Protein AF-A0A7S2NND3-F1 (afdb_monomer_lite)

Structure (mmCIF, N/CA/C/O backbone):
data_AF-A0A7S2NND3-F1
#
_entry.id   AF-A0A7S2NND3-F1
#
loop_
_atom_site.group_PDB
_atom_site.id
_atom_site.type_symbol
_atom_site.label_atom_id
_atom_site.label_alt_id
_atom_site.label_comp_id
_atom_site.label_asym_id
_atom_site.label_entity_id
_atom_site.label_seq_id
_atom_site.pdbx_PDB_ins_code
_atom_site.Cartn_x
_atom_site.Cartn_y
_atom_site.Cartn_z
_atom_site.occupancy
_atom_site.B_iso_or_equiv
_atom_site.auth_seq_id
_atom_site.auth_comp_id
_atom_site.auth_asym_id
_atom_site.auth_atom_id
_atom_site.pdbx_PDB_model_num
ATOM 1 N N . LEU A 1 1 ? -12.989 1.144 -1.509 1.00 93.19 1 LEU A N 1
ATOM 2 C CA . LEU A 1 1 ? -13.800 1.059 -0.267 1.00 93.19 1 LEU A CA 1
ATOM 3 C C . LEU A 1 1 ? -14.928 2.084 -0.238 1.00 93.19 1 LEU A C 1
ATOM 5 O O . LEU A 1 1 ? -15.959 1.802 0.352 1.00 93.19 1 LEU A O 1
ATOM 9 N N . TYR A 1 2 ? -14.773 3.228 -0.905 1.00 95.19 2 TYR A N 1
ATOM 10 C CA . TYR A 1 2 ? -15.873 4.146 -1.204 1.00 95.19 2 TYR A CA 1
ATOM 11 C C . TYR A 1 2 ? -16.112 4.146 -2.714 1.00 95.19 2 TYR A C 1
ATOM 13 O O . TYR A 1 2 ? -15.143 4.121 -3.470 1.00 95.19 2 TYR A O 1
ATOM 21 N N . GLN A 1 3 ? -17.374 4.177 -3.151 1.00 92.62 3 GLN A N 1
ATOM 22 C CA . GLN A 1 3 ? -17.738 4.055 -4.571 1.00 92.62 3 GLN A CA 1
ATOM 23 C C . GLN A 1 3 ? -17.055 5.106 -5.462 1.00 92.62 3 GLN A C 1
ATOM 25 O O . GLN A 1 3 ? -16.634 4.789 -6.566 1.00 92.62 3 GLN A O 1
ATOM 30 N N . ASN A 1 4 ? -16.900 6.334 -4.960 1.00 92.31 4 ASN A N 1
ATOM 31 C CA . ASN A 1 4 ? -16.348 7.462 -5.717 1.00 92.31 4 ASN A CA 1
ATOM 32 C C . ASN A 1 4 ? -14.878 7.761 -5.379 1.00 92.31 4 ASN A C 1
ATOM 34 O O . ASN A 1 4 ? -14.393 8.858 -5.652 1.00 92.31 4 ASN A O 1
ATOM 38 N N . TYR A 1 5 ? -14.167 6.836 -4.731 1.00 96.31 5 TYR A N 1
ATOM 39 C CA . TYR A 1 5 ? -12.762 7.054 -4.404 1.00 96.31 5 TYR A CA 1
ATOM 40 C C . TYR A 1 5 ? -11.881 6.909 -5.649 1.00 96.31 5 TYR A C 1
ATOM 42 O O . TYR A 1 5 ? -11.798 5.830 -6.226 1.00 96.31 5 TYR A O 1
ATOM 50 N N . SER A 1 6 ? -11.179 7.979 -6.022 1.00 95.88 6 SER A N 1
ATOM 51 C CA . SER A 1 6 ? -10.234 8.004 -7.151 1.00 95.88 6 SER A CA 1
ATOM 52 C C . SER A 1 6 ? -8.796 8.338 -6.729 1.00 95.88 6 SER A C 1
ATOM 54 O O . SER A 1 6 ? -7.957 8.656 -7.572 1.00 95.88 6 SER A O 1
ATOM 56 N N . GLY A 1 7 ? -8.530 8.347 -5.420 1.00 97.88 7 GLY A N 1
ATOM 57 C CA . GLY A 1 7 ? -7.234 8.693 -4.844 1.00 97.88 7 GLY A CA 1
ATOM 58 C C . GLY A 1 7 ? -6.213 7.548 -4.890 1.00 97.88 7 GLY A C 1
ATOM 59 O O . GLY A 1 7 ? -6.477 6.484 -5.464 1.00 97.88 7 GLY A O 1
ATOM 60 N N . PRO A 1 8 ? -5.028 7.760 -4.295 1.00 98.44 8 PRO A N 1
ATOM 61 C CA . PRO A 1 8 ? -3.989 6.742 -4.213 1.00 98.44 8 PRO A CA 1
ATOM 62 C C . PRO A 1 8 ? -4.379 5.633 -3.228 1.00 98.44 8 PRO A C 1
ATOM 64 O O . PRO A 1 8 ? -4.892 5.901 -2.154 1.00 98.44 8 PRO A O 1
ATOM 67 N N . LEU A 1 9 ? -4.128 4.375 -3.580 1.00 98.56 9 LEU A N 1
ATOM 68 C CA . LEU A 1 9 ? -4.416 3.205 -2.742 1.00 98.56 9 LEU A CA 1
ATOM 69 C C . LEU A 1 9 ? -3.197 2.788 -1.921 1.00 98.56 9 LEU A C 1
ATOM 71 O O . LEU A 1 9 ? -3.302 2.509 -0.729 1.00 98.56 9 LEU A O 1
ATOM 75 N N . TYR A 1 10 ? -2.024 2.772 -2.551 1.00 98.81 10 TYR A N 1
ATOM 76 C CA . TYR A 1 10 ? -0.752 2.483 -1.897 1.00 98.81 10 TYR A CA 1
ATOM 77 C C . TYR A 1 10 ? 0.414 3.135 -2.645 1.00 98.81 10 TYR A C 1
ATOM 79 O O . TYR A 1 10 ? 0.292 3.479 -3.822 1.00 98.81 10 TYR A O 1
ATOM 87 N N . ARG A 1 11 ? 1.547 3.300 -1.957 1.00 98.81 11 ARG A N 1
ATOM 88 C CA . ARG A 1 11 ? 2.799 3.810 -2.528 1.00 98.81 11 ARG A CA 1
ATOM 89 C C . ARG A 1 11 ? 3.823 2.697 -2.654 1.00 98.81 11 ARG A C 1
ATOM 91 O O . ARG A 1 11 ? 4.156 2.050 -1.661 1.00 98.81 11 ARG A O 1
ATOM 98 N N . LEU A 1 12 ? 4.359 2.531 -3.852 1.00 98.81 12 LEU A N 1
ATOM 99 C CA . LEU A 1 12 ? 5.461 1.634 -4.162 1.00 98.81 12 LEU A CA 1
ATOM 100 C C . LEU A 1 12 ? 6.803 2.356 -4.057 1.00 98.81 12 LEU A C 1
ATOM 102 O O . LEU A 1 12 ? 6.906 3.543 -4.364 1.00 98.81 12 LEU A O 1
ATOM 106 N N . LEU A 1 13 ? 7.831 1.603 -3.679 1.00 98.75 13 LEU A N 1
ATOM 107 C CA . LEU A 1 13 ? 9.243 1.927 -3.828 1.00 98.75 13 LEU A CA 1
ATOM 108 C C . LEU A 1 13 ? 9.873 0.902 -4.758 1.00 98.75 13 LEU A C 1
ATOM 110 O O . LEU A 1 13 ? 9.830 -0.293 -4.469 1.00 98.75 13 LEU A O 1
ATOM 114 N N . ARG A 1 14 ? 10.486 1.372 -5.837 1.00 98.62 14 ARG A N 1
ATOM 115 C CA . ARG A 1 14 ? 11.223 0.529 -6.769 1.00 98.62 14 ARG A CA 1
ATOM 116 C C . ARG A 1 14 ? 12.648 0.308 -6.287 1.00 98.62 14 ARG A C 1
ATOM 118 O O . ARG A 1 14 ? 13.344 1.253 -5.933 1.00 98.62 14 ARG A O 1
ATOM 125 N N . ASP A 1 15 ? 13.098 -0.938 -6.267 1.00 98.38 15 ASP A N 1
ATOM 126 C CA . ASP A 1 15 ? 14.374 -1.282 -5.645 1.00 98.38 15 ASP A CA 1
ATOM 127 C C . ASP A 1 15 ? 15.588 -0.816 -6.460 1.00 98.38 15 ASP A C 1
ATOM 129 O O . ASP A 1 15 ? 16.581 -0.380 -5.875 1.00 98.38 15 ASP A O 1
ATOM 133 N N . SER A 1 16 ? 15.498 -0.854 -7.792 1.00 98.31 16 SER A N 1
ATOM 134 C CA . SER A 1 16 ? 16.608 -0.525 -8.695 1.00 98.31 16 SER A CA 1
ATOM 135 C C . SER A 1 16 ? 17.092 0.923 -8.593 1.00 98.31 16 SER A C 1
ATOM 137 O O . SER A 1 16 ? 18.290 1.169 -8.703 1.00 98.31 16 SER A O 1
ATOM 139 N N . ASP A 1 17 ? 16.183 1.875 -8.386 1.00 98.19 17 ASP A N 1
ATOM 140 C CA . ASP A 1 17 ? 16.479 3.312 -8.429 1.00 98.19 17 ASP A CA 1
ATOM 141 C C . ASP A 1 17 ? 15.869 4.111 -7.270 1.00 98.19 17 ASP A C 1
ATOM 143 O O . ASP A 1 17 ? 16.028 5.328 -7.202 1.00 98.19 17 ASP A O 1
ATOM 147 N N . LYS A 1 18 ? 15.183 3.433 -6.344 1.00 98.25 18 LYS A N 1
ATOM 148 C CA . LYS A 1 18 ? 14.493 4.030 -5.191 1.00 98.25 18 LYS A CA 1
ATOM 149 C C . LYS A 1 18 ? 13.418 5.048 -5.584 1.00 98.25 18 LYS A C 1
ATOM 151 O O . LYS A 1 18 ? 13.006 5.858 -4.751 1.00 98.25 18 LYS A O 1
ATOM 156 N N . ALA A 1 19 ? 12.924 4.994 -6.822 1.00 98.62 19 ALA A N 1
ATOM 157 C CA . ALA A 1 19 ? 11.798 5.809 -7.249 1.00 98.62 19 ALA A CA 1
ATOM 158 C C . ALA A 1 19 ? 10.521 5.401 -6.500 1.00 98.62 19 ALA A C 1
ATOM 160 O O . ALA A 1 19 ? 10.331 4.235 -6.142 1.00 98.62 19 ALA A O 1
ATOM 161 N N . GLY A 1 20 ? 9.629 6.370 -6.288 1.00 98.56 20 GLY A N 1
ATOM 162 C CA . GLY A 1 20 ? 8.319 6.145 -5.683 1.00 98.56 20 GLY A CA 1
ATOM 163 C C . GLY A 1 20 ? 7.186 6.332 -6.685 1.00 98.56 20 GLY A C 1
ATOM 164 O O . GLY A 1 20 ? 7.227 7.275 -7.474 1.00 98.56 20 GLY A O 1
ATOM 165 N N . LEU A 1 21 ? 6.161 5.484 -6.612 1.00 98.81 21 LEU A N 1
ATOM 166 C CA . LEU A 1 21 ? 4.935 5.624 -7.401 1.00 98.81 21 LEU A CA 1
ATOM 167 C C . LEU A 1 21 ? 3.711 5.350 -6.532 1.00 98.81 21 LEU A C 1
ATOM 169 O O . LEU A 1 21 ? 3.650 4.328 -5.853 1.00 98.81 21 LEU A O 1
ATOM 173 N N . ASP A 1 22 ? 2.724 6.238 -6.581 1.00 98.81 22 ASP A N 1
ATOM 174 C CA . ASP A 1 22 ? 1.416 5.973 -5.989 1.00 98.81 22 ASP A CA 1
ATOM 175 C C . ASP A 1 22 ? 0.538 5.230 -7.002 1.00 98.81 22 ASP A C 1
ATOM 177 O O . ASP A 1 22 ? 0.359 5.685 -8.133 1.00 98.81 22 ASP A O 1
ATOM 181 N N . ILE A 1 23 ? -0.032 4.097 -6.594 1.00 98.62 23 ILE A N 1
ATOM 182 C CA . ILE A 1 23 ? 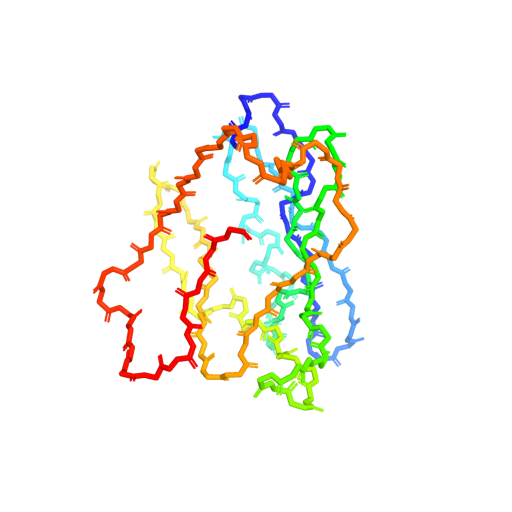-0.993 3.354 -7.407 1.00 98.62 23 ILE A CA 1
ATOM 183 C C . ILE A 1 23 ? -2.393 3.836 -7.069 1.00 98.62 23 ILE A C 1
ATOM 185 O O . ILE A 1 23 ? -2.861 3.693 -5.941 1.00 98.62 23 ILE A O 1
ATOM 189 N N . LEU A 1 24 ? -3.056 4.424 -8.057 1.00 98.31 24 LEU A N 1
ATOM 190 C CA . LEU A 1 24 ? -4.379 5.025 -7.919 1.00 98.31 24 LEU A CA 1
ATOM 191 C C . LEU A 1 24 ? -5.493 3.981 -8.035 1.00 98.31 24 LEU A C 1
ATOM 193 O O . LEU A 1 24 ? -5.318 2.916 -8.637 1.00 98.31 24 LEU A O 1
ATOM 197 N N . ALA A 1 25 ? -6.665 4.332 -7.512 1.00 97.12 25 ALA A N 1
ATOM 198 C CA . ALA A 1 25 ? -7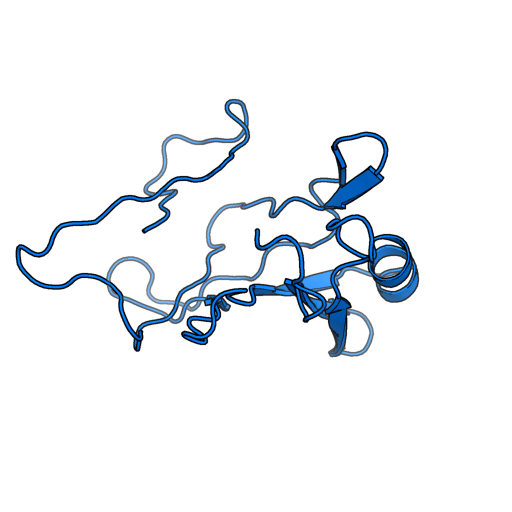.899 3.653 -7.869 1.00 97.12 25 ALA A CA 1
ATOM 199 C C . ALA A 1 25 ? -8.254 3.916 -9.345 1.00 97.12 25 ALA A C 1
ATOM 201 O O . ALA A 1 25 ? -8.064 5.007 -9.899 1.00 97.12 25 ALA A O 1
ATOM 202 N N . HIS A 1 26 ?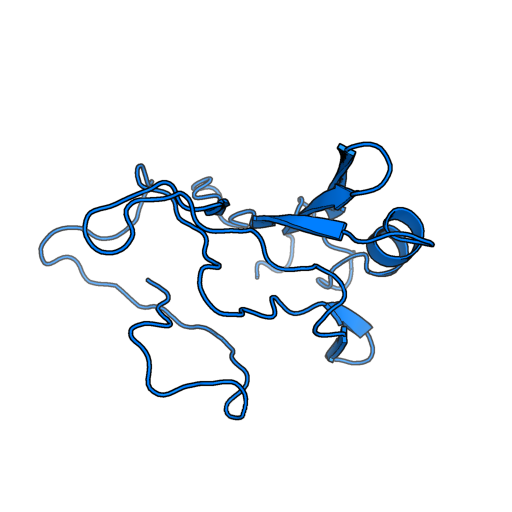 -8.748 2.879 -10.001 1.00 93.75 26 HIS A N 1
ATOM 203 C CA . HIS A 1 26 ? -9.317 2.920 -11.333 1.00 93.75 26 HIS A CA 1
ATOM 204 C C . HIS A 1 26 ? -10.830 3.181 -11.252 1.00 93.75 26 HIS A C 1
ATOM 206 O O . HIS A 1 26 ? -11.420 3.110 -10.173 1.00 93.75 26 HIS A O 1
ATOM 212 N N . TYR A 1 27 ? -11.472 3.525 -12.374 1.00 90.00 27 TYR A N 1
ATOM 213 C CA . TYR A 1 27 ? -12.898 3.895 -12.378 1.00 90.00 27 TYR A CA 1
ATOM 214 C C . TYR A 1 27 ? -13.824 2.737 -11.974 1.00 90.00 27 TYR A C 1
ATOM 216 O O . TYR A 1 27 ? -14.963 2.965 -11.580 1.00 90.00 27 TYR A O 1
ATOM 224 N N . ASP A 1 28 ? -13.340 1.500 -12.075 1.00 89.44 28 ASP A N 1
ATOM 225 C CA . ASP A 1 28 ? -14.024 0.278 -11.644 1.00 89.44 28 ASP A CA 1
ATOM 226 C C . ASP A 1 28 ? -13.808 -0.042 -10.150 1.00 89.44 28 ASP A C 1
ATOM 228 O O . ASP A 1 28 ? -14.307 -1.048 -9.651 1.00 89.44 28 ASP A O 1
ATOM 232 N N . GLY A 1 29 ? -13.077 0.812 -9.426 1.00 90.75 29 GLY A N 1
ATOM 233 C CA . GLY A 1 29 ? -12.783 0.672 -8.002 1.00 90.75 29 GLY A CA 1
ATOM 234 C C . GLY A 1 29 ? -11.570 -0.204 -7.673 1.00 90.75 29 GLY A C 1
ATOM 235 O O . GLY A 1 29 ? -11.186 -0.269 -6.501 1.00 90.75 29 GLY A O 1
ATOM 236 N N . PHE A 1 30 ? -10.943 -0.847 -8.662 1.00 95.56 30 PHE A N 1
ATOM 237 C CA . PHE A 1 30 ? -9.736 -1.652 -8.463 1.00 95.56 30 PHE A CA 1
ATOM 238 C C . PHE A 1 30 ? -8.463 -0.806 -8.541 1.00 95.56 30 PHE A C 1
ATOM 240 O O . PHE A 1 30 ? -8.470 0.347 -8.964 1.00 95.56 30 PHE A O 1
ATOM 247 N N . ALA A 1 31 ? -7.336 -1.370 -8.109 1.00 97.25 31 ALA A N 1
ATOM 248 C CA . ALA A 1 31 ? -6.041 -0.730 -8.302 1.00 97.25 31 ALA A CA 1
ATOM 249 C C . ALA A 1 31 ? -5.661 -0.708 -9.787 1.00 97.25 31 ALA A C 1
ATOM 251 O O . ALA A 1 31 ? -5.931 -1.663 -10.516 1.00 97.25 31 ALA A O 1
ATOM 252 N N . ARG A 1 32 ? -4.958 0.342 -10.225 1.00 97.25 32 ARG A N 1
ATOM 253 C CA . ARG A 1 32 ? -4.324 0.389 -11.553 1.00 97.25 32 ARG A CA 1
ATOM 254 C C . ARG A 1 32 ? -3.112 -0.546 -11.617 1.00 97.25 32 ARG A C 1
ATOM 256 O O . ARG A 1 32 ? -1.960 -0.123 -11.633 1.00 97.25 32 ARG A O 1
ATOM 263 N N . SER A 1 33 ? -3.371 -1.848 -11.645 1.00 97.06 33 SER A N 1
ATOM 264 C CA . SER A 1 33 ? -2.349 -2.901 -11.587 1.00 97.06 33 SER A CA 1
ATOM 265 C C . SER A 1 33 ? -1.418 -2.935 -12.803 1.00 97.06 33 SER A C 1
ATOM 267 O O . SER A 1 33 ? -0.302 -3.445 -12.702 1.00 97.06 33 SER A O 1
ATOM 269 N N . ALA A 1 34 ? -1.842 -2.369 -13.937 1.00 97.12 34 ALA A N 1
ATOM 270 C CA . ALA A 1 34 ? -0.976 -2.159 -15.094 1.00 97.12 34 ALA A CA 1
ATOM 271 C C . ALA A 1 34 ? 0.150 -1.157 -14.778 1.00 97.12 34 ALA A C 1
ATOM 273 O O . ALA A 1 34 ? 1.306 -1.438 -15.088 1.00 97.12 34 ALA A O 1
ATOM 274 N N . ASP A 1 35 ? -0.164 -0.057 -14.082 1.00 98.38 35 ASP A N 1
ATOM 275 C CA . ASP A 1 35 ? 0.822 0.945 -13.653 1.00 98.38 35 ASP A CA 1
ATOM 276 C C . ASP A 1 35 ? 1.813 0.332 -12.654 1.00 98.38 35 ASP A C 1
ATOM 278 O O . ASP A 1 35 ? 3.021 0.518 -12.787 1.00 98.38 35 ASP A O 1
ATOM 282 N N . HIS A 1 36 ? 1.317 -0.470 -11.701 1.00 98.44 36 HIS A N 1
ATOM 283 C CA . HIS A 1 36 ? 2.157 -1.244 -10.778 1.00 98.44 36 HIS A CA 1
ATOM 284 C C . HIS A 1 36 ? 3.120 -2.146 -11.556 1.00 98.44 36 HIS A C 1
ATOM 286 O O . HIS A 1 36 ? 4.336 -2.058 -11.387 1.00 98.44 36 HIS A O 1
ATOM 292 N N . SER A 1 37 ? 2.587 -2.998 -12.432 1.00 98.12 37 SER A N 1
ATOM 293 C CA . SER A 1 37 ? 3.379 -3.989 -13.166 1.00 98.12 37 SER A CA 1
ATOM 294 C C . SER A 1 37 ? 4.438 -3.332 -14.054 1.00 98.12 37 SER A C 1
ATOM 296 O O . SER A 1 37 ? 5.584 -3.775 -14.075 1.00 98.12 37 SER A O 1
ATOM 298 N N . ALA A 1 38 ? 4.077 -2.248 -14.748 1.00 98.50 38 ALA A N 1
ATOM 299 C CA . ALA A 1 38 ? 5.003 -1.477 -15.571 1.00 98.50 38 ALA A CA 1
ATOM 300 C C . ALA A 1 38 ? 6.097 -0.810 -14.728 1.00 98.50 38 ALA A C 1
ATOM 302 O O . ALA A 1 38 ? 7.270 -0.836 -15.098 1.00 98.50 38 ALA A O 1
ATOM 303 N N . PHE A 1 39 ? 5.731 -0.242 -13.576 1.00 98.62 39 PHE A N 1
ATOM 304 C CA . PHE A 1 39 ? 6.682 0.403 -12.681 1.00 98.62 39 PHE A CA 1
ATOM 305 C C . PHE A 1 39 ? 7.715 -0.583 -12.131 1.00 98.62 39 PHE A C 1
ATOM 307 O O . PHE A 1 39 ? 8.903 -0.267 -12.114 1.00 98.62 39 PHE A O 1
ATOM 314 N N . CYS A 1 40 ? 7.279 -1.782 -11.747 1.00 98.38 40 CYS A N 1
ATOM 315 C CA . CYS A 1 40 ? 8.113 -2.810 -11.122 1.00 98.38 40 CYS A CA 1
ATOM 316 C C . CYS A 1 40 ? 8.808 -3.748 -12.118 1.00 98.38 40 CYS A C 1
ATOM 318 O O . CYS A 1 40 ? 9.489 -4.687 -11.710 1.00 98.38 40 CYS A O 1
ATOM 320 N N . ALA A 1 41 ? 8.660 -3.516 -13.423 1.00 98.19 41 ALA A N 1
ATOM 321 C CA . ALA A 1 41 ? 9.255 -4.362 -14.446 1.00 98.19 41 ALA A CA 1
ATOM 322 C C . ALA A 1 41 ? 10.786 -4.457 -14.285 1.00 98.19 41 ALA A C 1
ATOM 324 O O . ALA A 1 41 ? 11.491 -3.451 -14.216 1.00 98.19 41 ALA A O 1
ATOM 325 N N . GLY A 1 42 ? 11.301 -5.689 -14.239 1.00 97.50 42 GLY A N 1
ATOM 326 C CA . GLY A 1 42 ? 12.739 -5.964 -14.171 1.00 97.50 42 GLY A CA 1
ATOM 327 C C . GLY A 1 42 ? 13.398 -5.709 -12.811 1.00 97.50 42 GLY A C 1
ATOM 328 O O . GLY A 1 42 ? 14.624 -5.736 -12.725 1.00 97.50 42 GLY A O 1
ATOM 329 N N . THR A 1 43 ? 12.633 -5.461 -11.746 1.00 98.38 43 THR A N 1
ATOM 330 C CA . THR A 1 43 ? 13.175 -5.251 -10.396 1.00 98.38 43 THR A CA 1
ATOM 331 C C . THR A 1 43 ? 12.147 -5.601 -9.316 1.00 98.38 43 THR A C 1
ATOM 333 O O . THR A 1 43 ? 11.020 -5.987 -9.613 1.00 98.38 43 THR A O 1
ATOM 336 N N . ASN A 1 44 ? 12.535 -5.500 -8.047 1.00 98.00 44 ASN A N 1
ATOM 337 C CA . ASN A 1 44 ? 11.601 -5.632 -6.936 1.00 98.00 44 ASN A CA 1
ATOM 338 C C . ASN A 1 44 ? 10.922 -4.293 -6.648 1.00 98.00 44 ASN A C 1
ATOM 340 O O . ASN A 1 44 ? 11.511 -3.223 -6.815 1.00 98.00 44 ASN A O 1
ATOM 344 N N . CYS A 1 45 ? 9.699 -4.369 -6.142 1.00 98.56 45 CYS A N 1
ATOM 345 C CA . CYS A 1 45 ? 9.006 -3.238 -5.552 1.00 98.56 45 CYS A CA 1
ATOM 346 C C . CYS A 1 45 ? 8.556 -3.572 -4.141 1.00 98.56 45 CYS A C 1
ATOM 348 O O . CYS A 1 45 ? 8.241 -4.721 -3.828 1.00 98.56 45 CYS A O 1
ATOM 350 N N . PHE A 1 46 ? 8.464 -2.542 -3.313 1.00 98.69 46 PHE A N 1
ATOM 351 C CA . PHE A 1 46 ? 8.015 -2.651 -1.937 1.00 98.69 46 PHE A CA 1
ATOM 352 C C . PHE A 1 46 ? 6.899 -1.653 -1.662 1.00 98.69 46 PHE A C 1
ATOM 354 O O . PHE A 1 46 ? 6.998 -0.490 -2.053 1.00 98.69 46 PHE A O 1
ATOM 361 N N . THR A 1 47 ? 5.847 -2.079 -0.972 1.00 98.75 47 THR A N 1
ATOM 362 C CA . THR A 1 47 ? 4.762 -1.175 -0.573 1.00 98.75 47 THR A CA 1
ATOM 363 C C . THR A 1 47 ? 5.197 -0.397 0.665 1.00 98.75 47 THR A C 1
ATOM 365 O O . THR A 1 47 ? 5.307 -0.981 1.736 1.00 98.75 47 THR A O 1
ATOM 368 N N . LEU A 1 48 ? 5.461 0.905 0.554 1.00 98.38 48 LEU A N 1
ATOM 369 C CA . LEU A 1 48 ? 5.895 1.731 1.693 1.00 98.38 48 LEU A CA 1
ATOM 370 C C . LEU A 1 48 ? 4.739 2.319 2.494 1.00 98.38 48 LEU A C 1
ATOM 372 O O . LEU A 1 48 ? 4.873 2.524 3.698 1.00 98.38 48 LEU A O 1
ATOM 376 N N . ARG A 1 49 ? 3.629 2.605 1.812 1.00 98.75 49 ARG A N 1
ATOM 377 C CA . ARG A 1 49 ? 2.452 3.229 2.408 1.00 98.75 49 ARG A CA 1
ATOM 378 C C . ARG A 1 49 ? 1.181 2.586 1.892 1.00 98.75 49 ARG A C 1
ATOM 380 O O . ARG A 1 49 ? 1.067 2.336 0.693 1.00 98.75 49 ARG A O 1
ATOM 387 N N . ILE A 1 50 ? 0.213 2.409 2.781 1.00 98.81 50 ILE A N 1
ATOM 388 C CA . ILE A 1 50 ? -1.174 2.075 2.455 1.00 98.81 50 ILE A CA 1
ATOM 389 C C . ILE A 1 50 ? -2.020 3.300 2.795 1.00 98.81 50 ILE A C 1
ATOM 391 O O . ILE A 1 50 ? -2.037 3.764 3.937 1.00 98.81 50 ILE A O 1
ATOM 395 N N . TYR A 1 51 ? -2.692 3.864 1.798 1.00 98.75 51 TYR A N 1
ATOM 396 C CA . TYR A 1 51 ? -3.467 5.081 1.985 1.00 98.75 51 TYR A CA 1
ATOM 397 C C . TYR A 1 51 ? -4.852 4.754 2.550 1.00 98.75 51 TYR A C 1
ATOM 399 O O . TYR A 1 51 ? -5.636 4.013 1.959 1.00 98.75 51 TYR A O 1
ATOM 407 N N . ASP A 1 52 ? -5.171 5.361 3.691 1.00 98.62 52 ASP A N 1
ATOM 408 C CA . ASP A 1 52 ? -6.550 5.508 4.155 1.00 98.62 52 ASP A CA 1
ATOM 409 C C . ASP A 1 52 ? -7.405 6.244 3.108 1.00 98.62 52 ASP A C 1
ATOM 411 O O . ASP A 1 52 ? -7.139 7.398 2.767 1.00 98.62 52 ASP A O 1
ATOM 415 N N . GLN A 1 53 ? -8.432 5.556 2.604 1.00 98.38 53 GLN A N 1
ATOM 416 C CA . GLN A 1 53 ? -9.381 6.099 1.628 1.00 98.38 53 GLN A CA 1
ATOM 417 C C . GLN A 1 53 ? -10.431 7.013 2.268 1.00 98.38 53 GLN A C 1
ATOM 419 O O . GLN A 1 53 ? -11.176 7.689 1.556 1.00 98.38 53 GLN A O 1
ATOM 424 N N . SER A 1 54 ? -10.538 7.004 3.597 1.00 97.88 54 SER A N 1
ATOM 425 C CA . SER A 1 54 ? -11.424 7.899 4.321 1.00 97.88 54 SER A CA 1
ATOM 426 C C . SER A 1 54 ? -10.853 9.324 4.362 1.00 97.88 54 SER A C 1
ATOM 428 O O . SER A 1 54 ? -9.642 9.526 4.239 1.00 97.88 54 SER A O 1
ATOM 430 N N . PRO A 1 55 ? -11.691 10.338 4.635 1.00 96.50 55 PRO A N 1
ATOM 431 C CA . PRO A 1 55 ? -11.217 11.704 4.852 1.00 96.50 55 PRO A CA 1
ATOM 432 C C . PRO A 1 55 ? -10.332 11.888 6.101 1.00 96.50 55 PRO A C 1
ATOM 434 O O . PRO A 1 55 ? -9.905 13.009 6.367 1.00 96.50 55 PRO A O 1
ATOM 437 N N . ARG A 1 56 ? -10.097 10.842 6.912 1.00 98.06 56 ARG A N 1
ATOM 438 C CA . ARG A 1 56 ? -9.334 10.938 8.168 1.00 98.06 56 ARG A CA 1
ATOM 439 C C . ARG A 1 56 ? -7.824 10.983 7.960 1.00 98.06 56 ARG A C 1
ATOM 441 O O . ARG A 1 56 ? -7.133 11.490 8.838 1.00 98.06 56 ARG A O 1
ATOM 448 N N . GLY A 1 57 ? -7.324 10.494 6.825 1.00 97.38 57 GLY A N 1
ATOM 449 C CA . GLY A 1 57 ? -5.898 10.538 6.502 1.00 97.38 57 GLY A CA 1
ATOM 450 C C . GLY A 1 57 ? -5.040 9.622 7.377 1.00 97.38 57 GLY A C 1
ATOM 451 O O . GLY A 1 57 ? -3.856 9.893 7.565 1.00 97.38 57 GLY A O 1
ATOM 452 N N . ASN A 1 58 ? -5.613 8.537 7.909 1.00 98.56 58 ASN A N 1
ATOM 453 C CA . ASN A 1 58 ? -4.912 7.575 8.762 1.00 98.56 58 ASN A CA 1
ATOM 454 C C . ASN A 1 58 ? -4.034 6.612 7.936 1.00 98.56 58 ASN A C 1
ATOM 456 O O . ASN A 1 58 ? -4.200 5.396 7.991 1.00 98.56 58 ASN A O 1
ATOM 460 N N . HIS A 1 59 ? -3.146 7.146 7.097 1.00 98.62 59 HIS A N 1
ATOM 461 C CA . HIS A 1 59 ? -2.303 6.342 6.213 1.00 98.62 59 HIS A CA 1
ATOM 462 C C . HIS A 1 59 ? -1.315 5.487 7.011 1.00 98.62 59 HIS A C 1
ATOM 464 O O . HIS A 1 59 ? -0.683 5.968 7.947 1.00 98.62 59 HIS A O 1
ATOM 470 N N . LEU A 1 60 ? -1.151 4.228 6.615 1.00 98.75 60 LEU A N 1
ATOM 471 C CA . LEU A 1 60 ? -0.234 3.305 7.269 1.00 98.75 60 LEU A CA 1
ATOM 472 C C . LEU A 1 60 ? 1.127 3.355 6.577 1.00 98.75 60 LEU A C 1
ATOM 474 O O . LEU A 1 60 ? 1.220 3.035 5.394 1.00 98.75 60 LEU A O 1
ATOM 478 N N . ASP A 1 61 ? 2.169 3.714 7.320 1.00 98.44 61 ASP A N 1
ATOM 479 C CA . ASP A 1 61 ? 3.567 3.639 6.885 1.00 98.44 61 ASP A CA 1
ATOM 480 C C . ASP A 1 61 ? 4.250 2.411 7.496 1.00 98.44 61 ASP A C 1
ATOM 482 O O . ASP A 1 61 ? 3.719 1.798 8.423 1.00 98.44 61 ASP A O 1
ATOM 486 N N . THR A 1 62 ? 5.425 2.027 6.992 1.00 97.38 62 THR A N 1
ATOM 487 C CA . THR A 1 62 ? 6.226 0.942 7.588 1.00 97.38 62 THR A CA 1
ATOM 488 C C . THR A 1 62 ? 6.433 1.181 9.082 1.00 97.38 62 THR A C 1
ATOM 490 O O . THR A 1 62 ? 6.877 2.261 9.483 1.00 97.38 62 THR A O 1
ATOM 493 N N . ALA A 1 63 ? 6.107 0.185 9.905 1.00 97.38 63 ALA A N 1
ATOM 494 C CA . ALA A 1 63 ? 6.028 0.386 11.345 1.00 97.38 63 ALA A CA 1
ATOM 495 C C . ALA A 1 63 ? 7.408 0.700 11.960 1.00 97.38 63 ALA A C 1
ATOM 497 O O . ALA A 1 63 ? 8.393 0.016 11.654 1.00 97.38 63 ALA A O 1
ATOM 498 N N . PRO A 1 64 ? 7.498 1.694 12.863 1.00 96.00 64 PRO A N 1
ATOM 499 C CA . PRO A 1 64 ? 8.727 1.963 13.595 1.00 96.00 64 PRO A CA 1
ATOM 500 C C . PRO A 1 64 ? 9.024 0.843 14.603 1.00 96.00 64 PRO A C 1
ATOM 502 O O . PRO A 1 64 ? 8.189 -0.019 14.885 1.00 96.00 64 PRO A O 1
ATOM 505 N N . ALA A 1 65 ? 10.223 0.887 15.186 1.00 95.19 65 ALA A N 1
ATOM 506 C CA . ALA A 1 65 ? 10.560 0.040 16.324 1.00 95.19 65 ALA A CA 1
ATOM 507 C C . ALA A 1 65 ? 9.600 0.283 17.506 1.00 95.19 65 ALA A C 1
ATOM 509 O O . ALA A 1 65 ? 9.110 1.392 17.721 1.00 95.19 65 ALA A O 1
ATOM 510 N N . GLY A 1 66 ? 9.375 -0.753 18.310 1.00 93.56 66 GLY A N 1
ATOM 511 C CA . GLY A 1 66 ? 8.537 -0.719 19.504 1.00 93.56 66 GLY A CA 1
ATOM 512 C C . GLY A 1 66 ? 9.010 -1.695 20.582 1.00 93.56 66 GLY A C 1
ATOM 513 O O . GLY A 1 66 ? 10.123 -2.217 20.539 1.00 93.56 66 GLY A O 1
ATOM 514 N N . GLY A 1 67 ? 8.153 -1.955 21.573 1.00 91.88 67 GLY A N 1
ATOM 515 C CA . GLY A 1 67 ? 8.502 -2.821 22.707 1.00 91.88 67 GLY A CA 1
ATOM 516 C C . GLY A 1 67 ? 8.727 -4.287 22.321 1.00 91.88 67 GLY A C 1
ATOM 517 O O . GLY A 1 67 ? 9.681 -4.905 22.788 1.00 91.88 67 GLY A O 1
ATOM 518 N N . ALA A 1 68 ? 7.875 -4.829 21.446 1.00 86.19 68 ALA A N 1
ATOM 519 C CA . ALA A 1 68 ? 7.955 -6.223 21.003 1.00 86.19 68 ALA A CA 1
ATOM 520 C C . ALA A 1 68 ? 9.031 -6.453 19.926 1.00 86.19 68 ALA A C 1
ATOM 522 O O . ALA A 1 68 ? 9.651 -7.511 19.890 1.00 86.19 68 ALA A O 1
ATOM 523 N N . CYS A 1 69 ? 9.278 -5.456 19.072 1.00 87.75 69 CYS A N 1
ATOM 524 C CA . CYS A 1 69 ? 10.263 -5.517 17.997 1.00 87.75 69 CYS A CA 1
ATOM 525 C C . CYS A 1 69 ? 11.157 -4.278 18.049 1.00 87.75 69 CYS A C 1
ATOM 527 O O . CYS A 1 69 ? 10.699 -3.166 17.799 1.00 87.75 69 CYS A O 1
ATOM 529 N N . ARG A 1 70 ? 12.439 -4.462 18.379 1.00 92.44 70 ARG A N 1
ATOM 530 C CA . ARG A 1 70 ? 13.379 -3.353 18.640 1.00 92.44 70 ARG A CA 1
ATOM 531 C C . ARG A 1 70 ? 13.976 -2.716 17.383 1.00 92.44 70 ARG A C 1
ATOM 533 O O . ARG A 1 70 ? 14.807 -1.821 17.494 1.00 92.44 70 ARG A O 1
ATOM 540 N N . HIS A 1 71 ? 13.561 -3.161 16.207 1.00 92.50 71 HIS A N 1
ATOM 541 C CA . HIS A 1 71 ? 13.924 -2.568 14.926 1.00 92.50 71 HIS A CA 1
ATOM 542 C C . HIS A 1 71 ? 12.658 -2.231 14.127 1.00 92.50 71 HIS A C 1
ATOM 544 O O . HIS A 1 71 ? 11.611 -2.839 14.377 1.00 92.50 71 HIS A O 1
ATOM 550 N N . PRO A 1 72 ? 12.734 -1.278 13.179 1.00 93.81 72 PRO A N 1
ATOM 551 C CA . PRO A 1 72 ? 11.645 -1.028 12.243 1.00 93.81 72 PRO A CA 1
ATOM 552 C C . PRO A 1 72 ? 11.234 -2.306 11.510 1.00 93.81 72 PRO A C 1
ATOM 554 O O . PRO A 1 72 ? 12.064 -3.190 11.259 1.00 93.81 72 PRO A O 1
ATOM 557 N N . LE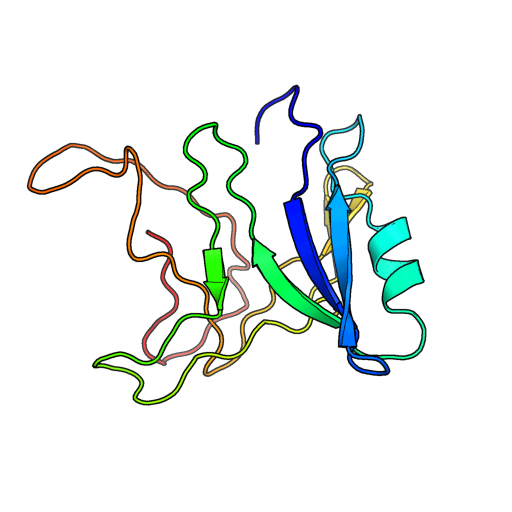U A 1 73 ? 9.949 -2.397 11.181 1.00 95.94 73 LEU A N 1
ATOM 558 C CA . LEU A 1 73 ? 9.436 -3.477 10.351 1.00 95.94 73 LEU A CA 1
ATOM 559 C C . LEU A 1 73 ? 9.661 -3.163 8.875 1.00 95.94 73 LEU A C 1
ATOM 561 O O . LEU A 1 73 ? 9.722 -2.006 8.457 1.00 95.94 73 LEU A O 1
ATOM 565 N N . SER A 1 74 ? 9.796 -4.221 8.087 1.00 97.19 74 SER A N 1
ATOM 566 C CA . SER A 1 74 ? 10.009 -4.114 6.648 1.00 97.19 74 SER A CA 1
ATOM 567 C C . SER A 1 74 ? 8.685 -3.920 5.900 1.00 97.19 74 SER A C 1
ATOM 569 O O . SER A 1 74 ? 7.645 -4.420 6.342 1.00 97.19 74 SER A O 1
ATOM 571 N N . PRO A 1 75 ? 8.696 -3.228 4.749 1.00 98.25 75 PRO A N 1
ATOM 572 C CA . PRO A 1 75 ? 7.569 -3.257 3.826 1.00 98.25 75 PRO A CA 1
ATOM 573 C C . PRO A 1 75 ? 7.414 -4.650 3.199 1.00 98.25 75 PRO A C 1
ATOM 575 O O . PRO A 1 75 ? 8.387 -5.397 3.071 1.00 98.25 75 PRO A O 1
ATOM 578 N N . VAL A 1 76 ? 6.207 -4.978 2.738 1.00 98.62 76 VAL A N 1
ATOM 579 C CA . VAL A 1 76 ? 5.976 -6.180 1.927 1.00 98.62 76 VAL A CA 1
ATOM 580 C C . VAL A 1 76 ? 6.535 -5.995 0.519 1.00 98.62 76 VAL A C 1
ATOM 582 O O . VAL A 1 76 ? 6.515 -4.887 -0.029 1.00 98.62 76 VAL A O 1
ATOM 585 N N . ASN A 1 77 ? 6.998 -7.085 -0.093 1.00 98.31 77 ASN A N 1
ATOM 586 C CA . ASN A 1 77 ? 7.298 -7.095 -1.522 1.00 98.31 77 ASN A CA 1
ATOM 587 C C . ASN A 1 77 ? 5.977 -7.094 -2.310 1.00 98.31 77 ASN A C 1
ATOM 589 O O . ASN A 1 77 ? 5.119 -7.958 -2.121 1.00 98.31 77 ASN A O 1
ATOM 593 N N . ALA A 1 78 ? 5.824 -6.105 -3.186 1.00 98.12 78 ALA A N 1
ATOM 594 C CA . ALA A 1 78 ? 4.564 -5.768 -3.838 1.00 98.12 78 ALA A CA 1
ATOM 595 C C . ALA A 1 78 ? 4.128 -6.773 -4.924 1.00 98.12 78 ALA A C 1
ATOM 597 O O . ALA A 1 78 ? 2.978 -6.745 -5.352 1.00 98.12 78 ALA A O 1
ATOM 598 N N . SER A 1 79 ? 5.008 -7.696 -5.321 1.00 95.88 79 SER A N 1
ATOM 599 C CA . SER A 1 79 ? 4.748 -8.685 -6.377 1.00 95.88 79 SER A CA 1
ATOM 600 C C . SER A 1 79 ? 4.430 -10.088 -5.845 1.00 95.88 79 SER A C 1
ATOM 602 O O . SER A 1 79 ? 4.305 -11.025 -6.632 1.00 95.88 79 SER A O 1
ATOM 604 N N . ARG A 1 80 ? 4.361 -10.277 -4.520 1.00 97.06 80 ARG A N 1
ATOM 605 C CA . ARG A 1 80 ? 4.316 -11.616 -3.900 1.00 97.06 80 ARG A CA 1
ATOM 606 C C . ARG A 1 80 ? 2.944 -12.283 -3.890 1.00 97.06 80 ARG A C 1
ATOM 608 O O . ARG A 1 80 ? 2.899 -13.505 -3.825 1.00 97.06 80 ARG A O 1
ATOM 615 N N . ASP A 1 81 ? 1.860 -11.520 -3.982 1.00 96.62 81 ASP A N 1
ATOM 616 C CA . ASP A 1 81 ? 0.495 -12.065 -3.968 1.00 96.62 81 ASP A CA 1
ATOM 617 C C . ASP A 1 81 ? -0.348 -11.480 -5.108 1.00 96.62 81 ASP A C 1
ATOM 619 O O . ASP A 1 81 ? -1.242 -10.668 -4.872 1.00 96.62 81 ASP A O 1
ATOM 623 N N . PRO A 1 82 ? -0.047 -11.827 -6.373 1.00 96.62 82 PRO A N 1
ATOM 624 C CA . PRO A 1 82 ? -0.925 -11.505 -7.487 1.00 96.62 82 PRO A CA 1
ATOM 625 C C . PRO A 1 82 ? -2.197 -12.359 -7.409 1.00 96.62 82 PRO A C 1
ATOM 627 O O . PRO A 1 82 ? -2.135 -13.582 -7.281 1.00 96.62 82 PRO A O 1
ATOM 630 N N . LEU A 1 83 ? -3.361 -11.727 -7.541 1.00 95.88 83 LEU A N 1
ATOM 631 C CA . LEU A 1 83 ? -4.655 -12.405 -7.552 1.00 95.88 83 LEU A CA 1
ATOM 632 C C . LEU A 1 83 ? -5.645 -11.710 -8.492 1.00 95.88 83 LEU A C 1
ATOM 634 O O . LEU A 1 83 ? -5.406 -10.607 -8.978 1.00 95.88 83 LEU A O 1
ATOM 638 N N . THR A 1 84 ? -6.768 -12.373 -8.763 1.00 95.88 84 THR A N 1
ATOM 639 C CA . THR A 1 84 ? -7.860 -11.815 -9.570 1.00 95.88 84 THR A CA 1
ATOM 640 C C . THR A 1 84 ? -9.098 -11.637 -8.706 1.00 95.88 84 THR A C 1
ATOM 642 O O . THR A 1 84 ? -9.552 -12.585 -8.069 1.00 95.88 84 THR A O 1
ATOM 645 N N . VAL A 1 85 ? -9.669 -10.434 -8.713 1.00 92.81 85 VAL A N 1
ATOM 646 C CA . VAL A 1 85 ? -10.915 -10.108 -8.012 1.00 92.81 85 VAL A CA 1
ATOM 647 C C . VAL A 1 85 ? -11.870 -9.488 -9.021 1.00 92.81 85 VAL A C 1
ATOM 649 O O . VAL A 1 85 ? -11.527 -8.512 -9.677 1.00 92.81 85 VAL A O 1
ATOM 652 N N . GLY A 1 86 ? -13.056 -10.078 -9.198 1.00 89.94 86 GLY A N 1
ATOM 653 C CA . GLY A 1 86 ? -14.055 -9.564 -10.146 1.00 89.94 86 GLY A CA 1
ATOM 654 C C . GLY A 1 86 ? -13.579 -9.491 -11.607 1.00 89.94 86 GLY A C 1
ATOM 655 O O . GLY A 1 86 ? -14.083 -8.670 -12.361 1.00 89.94 86 GLY A O 1
ATOM 656 N N . GLY A 1 87 ? -12.600 -10.316 -11.999 1.00 92.31 87 GLY A N 1
ATOM 657 C CA . GLY A 1 87 ? -11.976 -10.283 -13.330 1.00 92.31 87 GLY A CA 1
ATOM 658 C C . GLY A 1 87 ? -10.796 -9.311 -13.468 1.00 92.31 87 GLY A C 1
ATOM 659 O O . GLY A 1 87 ? -10.101 -9.356 -14.479 1.00 92.31 87 GLY A O 1
ATOM 660 N N . SER A 1 88 ? -10.519 -8.495 -12.449 1.00 93.69 88 SER A N 1
ATOM 661 C CA . SER A 1 88 ? -9.399 -7.550 -12.427 1.00 93.69 88 SER A CA 1
ATOM 662 C C . SER A 1 88 ? -8.199 -8.125 -11.681 1.00 93.69 88 SER A C 1
ATOM 664 O O . SER A 1 88 ? -8.327 -8.622 -10.559 1.00 93.69 88 SER A O 1
ATOM 666 N N . MET A 1 89 ? -7.012 -8.032 -12.285 1.00 95.44 89 MET A N 1
ATOM 667 C CA . MET A 1 89 ? -5.758 -8.375 -11.614 1.00 95.44 89 MET A CA 1
ATOM 668 C C . MET A 1 89 ? -5.447 -7.336 -10.537 1.00 95.44 89 MET A C 1
ATOM 670 O O . MET A 1 89 ? 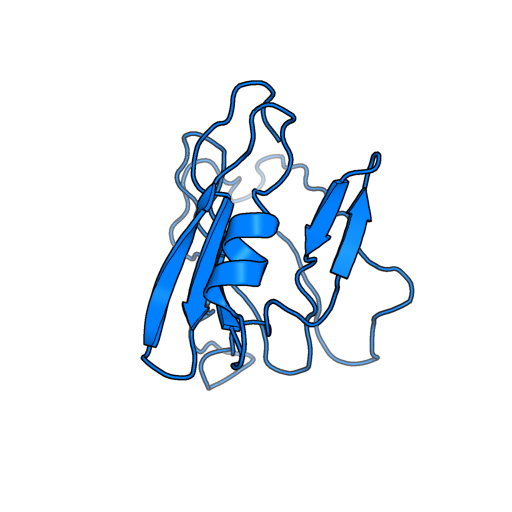-5.496 -6.134 -10.798 1.00 95.44 89 MET A O 1
ATOM 674 N N . VAL A 1 90 ? -5.096 -7.790 -9.340 1.00 96.56 90 VAL A N 1
ATOM 675 C CA . VAL A 1 90 ? -4.677 -6.965 -8.202 1.00 96.56 90 VAL A CA 1
ATOM 676 C C . VAL A 1 90 ? -3.538 -7.649 -7.447 1.00 96.56 90 VAL A C 1
ATOM 678 O O . VAL A 1 90 ? -3.226 -8.813 -7.693 1.00 96.56 90 VAL A O 1
ATOM 681 N N . PHE A 1 91 ? -2.916 -6.913 -6.529 1.00 97.88 91 PHE A N 1
ATOM 682 C CA . PHE A 1 91 ? -1.819 -7.394 -5.694 1.00 97.88 91 PHE A CA 1
ATOM 683 C C . PHE A 1 91 ? -2.207 -7.263 -4.222 1.00 97.88 91 PHE A C 1
ATOM 685 O O . PHE A 1 91 ? -2.525 -6.165 -3.759 1.00 97.88 91 PHE A O 1
ATOM 692 N N . GLY A 1 92 ? -2.211 -8.383 -3.505 1.00 97.00 92 GLY A N 1
ATOM 693 C CA . GLY A 1 92 ? -2.380 -8.433 -2.060 1.00 97.00 92 GLY A CA 1
ATOM 694 C C . GLY A 1 92 ? -1.098 -8.045 -1.325 1.00 97.00 92 GLY A C 1
ATOM 695 O O . GLY A 1 92 ? 0.008 -8.100 -1.868 1.00 97.00 92 GLY A O 1
ATOM 696 N N . ALA A 1 93 ? -1.237 -7.650 -0.061 1.00 97.75 93 ALA A N 1
ATOM 697 C CA . ALA A 1 93 ? -0.093 -7.442 0.817 1.00 97.75 93 ALA A CA 1
ATOM 698 C C . ALA A 1 93 ? 0.326 -8.788 1.429 1.00 97.75 93 ALA A C 1
ATOM 700 O O . ALA A 1 93 ? -0.299 -9.272 2.372 1.00 97.75 93 ALA A O 1
ATOM 701 N N . TYR A 1 94 ? 1.375 -9.399 0.879 1.00 97.50 94 TYR A N 1
ATOM 702 C CA . TYR A 1 94 ? 1.898 -10.675 1.366 1.00 97.50 94 TYR A CA 1
ATOM 703 C C . TYR A 1 94 ? 2.897 -10.454 2.502 1.00 97.50 94 TYR A C 1
ATOM 705 O O . TYR A 1 94 ? 4.048 -10.080 2.270 1.00 97.50 94 TYR A O 1
ATOM 713 N N . PHE A 1 95 ? 2.455 -10.667 3.737 1.00 97.38 95 PHE A N 1
ATOM 714 C CA . PHE A 1 95 ? 3.294 -10.463 4.913 1.00 97.38 95 PHE A CA 1
ATOM 715 C C . PHE A 1 95 ? 4.162 -11.682 5.201 1.00 97.38 95 PHE A C 1
ATOM 717 O O . PHE A 1 95 ? 3.668 -12.796 5.347 1.00 97.38 95 PHE A O 1
ATOM 724 N N . GLU A 1 96 ? 5.458 -11.457 5.354 1.00 94.06 96 GLU A N 1
ATOM 725 C CA . GLU A 1 96 ? 6.407 -12.424 5.897 1.00 94.06 96 GLU A CA 1
ATOM 726 C C . GLU A 1 96 ? 6.907 -11.920 7.265 1.00 94.06 96 GLU A C 1
ATOM 728 O O . GLU A 1 96 ? 6.537 -10.834 7.726 1.00 94.06 96 GLU A O 1
ATOM 733 N N . GLY A 1 97 ? 7.706 -12.728 7.967 1.00 91.00 97 GLY A N 1
ATOM 734 C CA . GLY A 1 97 ? 8.212 -12.362 9.292 1.00 91.00 97 GLY A CA 1
ATOM 735 C C . GLY A 1 97 ? 8.892 -10.986 9.294 1.00 91.00 97 GLY A C 1
ATOM 736 O O . GLY A 1 97 ? 9.638 -10.655 8.376 1.00 91.00 97 GLY A O 1
ATOM 737 N N . ASN A 1 98 ? 8.653 -10.201 10.349 1.00 92.25 98 ASN A N 1
ATOM 738 C CA . ASN A 1 98 ? 9.184 -8.842 10.530 1.00 92.25 98 ASN A CA 1
ATOM 739 C C . ASN A 1 98 ? 8.692 -7.792 9.512 1.00 92.25 98 ASN A C 1
ATOM 741 O O . ASN A 1 98 ? 9.367 -6.781 9.305 1.00 92.25 98 ASN A O 1
ATOM 745 N N . MET A 1 99 ? 7.519 -7.991 8.906 1.00 97.38 99 MET A N 1
ATOM 746 C CA . MET A 1 99 ? 6.841 -6.981 8.088 1.00 97.38 99 MET A CA 1
ATOM 747 C C . MET A 1 99 ? 5.646 -6.376 8.821 1.00 97.38 99 MET A C 1
ATOM 749 O O . MET A 1 99 ? 4.986 -7.053 9.607 1.00 97.38 99 MET A O 1
ATOM 753 N N . GLY A 1 100 ? 5.342 -5.107 8.559 1.00 97.81 100 GLY A N 1
ATOM 754 C CA . GLY A 1 100 ? 4.185 -4.470 9.178 1.00 97.81 100 GLY A CA 1
ATOM 755 C C . GLY A 1 100 ? 4.092 -2.974 8.938 1.00 97.81 100 GLY A C 1
ATOM 756 O O . GLY A 1 100 ? 5.082 -2.302 8.641 1.00 97.81 100 GLY A O 1
ATOM 757 N N . TYR A 1 101 ? 2.879 -2.463 9.114 1.00 98.50 101 TYR A N 1
ATOM 758 C CA . TYR A 1 101 ? 2.552 -1.057 8.935 1.00 98.50 101 TYR A CA 1
ATOM 759 C C . TYR A 1 101 ? 1.845 -0.515 10.164 1.00 98.50 101 TYR A C 1
ATOM 761 O O . TYR A 1 101 ? 1.167 -1.258 10.875 1.00 98.50 101 TYR A O 1
ATOM 769 N N . ARG A 1 102 ? 2.022 0.775 10.430 1.00 98.12 102 ARG A N 1
ATOM 770 C CA . ARG A 1 102 ? 1.464 1.420 11.611 1.00 98.12 102 ARG A CA 1
ATOM 771 C C . ARG A 1 102 ? 1.284 2.914 11.392 1.00 98.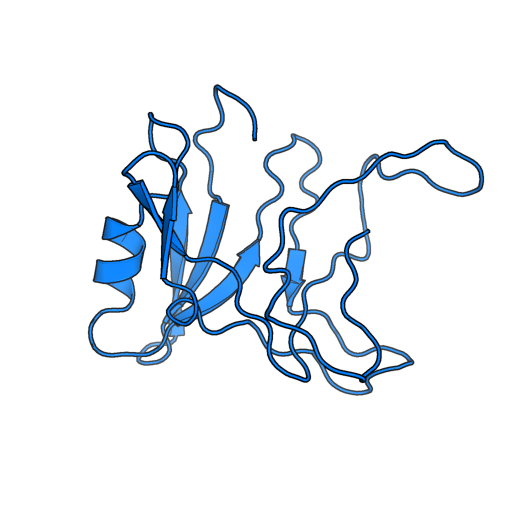12 102 ARG A C 1
ATOM 773 O O . ARG A 1 102 ? 2.070 3.555 10.699 1.00 98.12 102 ARG A O 1
ATOM 780 N N . ILE A 1 103 ? 0.279 3.461 12.062 1.00 98.06 103 ILE A N 1
ATOM 781 C CA . ILE A 1 103 ? 0.133 4.889 12.317 1.00 98.06 103 ILE A CA 1
ATOM 782 C C . ILE A 1 103 ? -0.194 5.080 13.799 1.00 98.06 103 ILE A C 1
ATOM 784 O O . ILE A 1 103 ? -1.120 4.471 14.321 1.00 98.06 103 ILE A O 1
ATOM 788 N N . ASP A 1 104 ? 0.587 5.908 14.490 1.00 96.50 104 ASP A N 1
ATOM 789 C CA . ASP A 1 104 ? 0.415 6.139 15.933 1.00 96.50 104 ASP A CA 1
ATOM 790 C C . ASP A 1 104 ? -0.482 7.329 16.264 1.00 96.50 104 ASP A C 1
ATOM 792 O O . ASP A 1 104 ? -1.065 7.402 17.342 1.00 96.50 104 ASP A O 1
ATOM 796 N N . ARG A 1 105 ? -0.566 8.295 15.348 1.00 97.12 105 ARG A N 1
ATOM 797 C CA . ARG A 1 105 ? -1.366 9.509 15.516 1.00 97.12 105 ARG A CA 1
ATOM 798 C C . ARG A 1 105 ? -2.530 9.455 14.547 1.00 97.12 105 ARG A C 1
ATOM 800 O O . ARG A 1 105 ? -2.366 9.772 13.374 1.00 97.12 105 ARG A O 1
ATOM 807 N N . THR A 1 106 ? -3.679 9.033 15.052 1.00 97.94 106 THR A N 1
ATOM 808 C CA . THR A 1 106 ? -4.888 8.819 14.259 1.00 97.94 106 THR A CA 1
ATOM 809 C C . THR A 1 106 ? -5.928 9.911 14.483 1.00 97.94 106 THR A C 1
ATOM 811 O O . THR A 1 106 ? -5.911 10.646 15.471 1.00 97.94 106 THR A O 1
ATOM 814 N N . SER A 1 107 ? -6.865 10.004 13.544 1.00 98.31 107 SER A N 1
ATOM 815 C CA . SER A 1 107 ? -8.057 10.842 13.608 1.00 98.31 107 SER A CA 1
ATOM 816 C C . SER A 1 107 ? -9.307 9.970 13.520 1.00 98.31 107 SER A C 1
ATOM 818 O O . SER A 1 107 ? -9.464 9.186 12.584 1.00 98.31 107 SER A O 1
ATOM 820 N N . GLY A 1 108 ? -10.217 10.119 14.486 1.00 97.44 108 GLY A N 1
ATOM 821 C CA . GLY A 1 108 ? -11.520 9.444 14.488 1.00 97.44 108 GLY A CA 1
ATOM 822 C C . GLY A 1 108 ? -11.504 7.951 14.832 1.00 97.44 108 GLY A C 1
ATOM 823 O O . GLY A 1 108 ? -12.546 7.317 14.707 1.00 97.44 108 GLY A O 1
ATOM 824 N N . VAL A 1 109 ? -10.364 7.397 15.255 1.00 98.00 109 VAL A N 1
ATOM 825 C CA . VAL A 1 109 ? -10.290 6.042 15.826 1.00 98.00 109 VAL A CA 1
ATOM 826 C C . VAL A 1 109 ? -10.818 6.081 17.262 1.00 98.00 109 VAL A C 1
ATOM 828 O O . VAL A 1 109 ? -10.544 7.032 17.997 1.00 98.00 109 VAL A O 1
ATOM 831 N N . ALA A 1 110 ? -11.604 5.072 17.642 1.00 97.88 110 ALA A N 1
ATOM 832 C CA . ALA A 1 110 ? -12.185 4.948 18.974 1.00 97.88 110 ALA A CA 1
ATOM 833 C C . ALA A 1 110 ? -11.095 4.890 20.059 1.00 97.88 110 ALA A C 1
ATOM 835 O O . ALA A 1 110 ? -10.022 4.323 19.857 1.00 97.88 110 ALA A O 1
ATOM 836 N N . THR A 1 111 ? -11.370 5.479 21.224 1.00 97.69 111 THR A N 1
ATOM 837 C CA . THR A 1 111 ? -10.450 5.474 22.374 1.00 97.69 111 THR A CA 1
ATOM 838 C C . THR A 1 111 ? -11.201 5.169 23.666 1.00 97.69 111 THR A C 1
ATOM 840 O O . THR A 1 111 ? -12.407 5.397 23.757 1.00 97.69 111 THR A O 1
ATOM 843 N N . GLY A 1 112 ? -10.494 4.659 24.679 1.00 97.25 112 GLY A N 1
ATOM 844 C CA . GLY A 1 112 ? -11.113 4.264 25.945 1.00 97.25 112 GLY A CA 1
ATOM 845 C C . GLY A 1 112 ? -12.150 3.158 25.738 1.00 97.25 112 GLY A C 1
ATOM 846 O O . GLY A 1 112 ? -11.826 2.112 25.185 1.00 97.25 112 GLY A O 1
ATOM 847 N N . GLU A 1 113 ? -13.385 3.411 26.167 1.00 97.75 113 GLU A N 1
ATOM 848 C CA . GLU A 1 113 ? -14.518 2.475 26.072 1.00 97.75 113 GLU A CA 1
ATOM 849 C C . GLU A 1 113 ? -15.439 2.759 24.872 1.00 97.75 113 GLU A C 1
ATOM 851 O O . GLU A 1 113 ? -16.553 2.246 24.804 1.00 97.75 113 GLU A O 1
ATOM 856 N N . MET A 1 114 ? -15.009 3.606 23.930 1.00 98.44 114 MET A N 1
ATOM 857 C CA . MET A 1 114 ? -15.798 3.892 22.731 1.00 98.44 114 MET A CA 1
ATOM 858 C C . MET A 1 114 ? -15.959 2.647 21.853 1.00 98.44 114 MET A C 1
ATOM 860 O O . MET A 1 114 ? -15.041 1.844 21.683 1.00 98.44 114 MET A O 1
ATOM 864 N N . GLU A 1 115 ? -17.130 2.533 21.242 1.00 97.94 115 GLU A N 1
ATOM 865 C CA . GLU A 1 115 ? -17.483 1.436 20.350 1.00 97.94 115 GLU A CA 1
ATOM 866 C C . GLU A 1 115 ? -16.674 1.495 19.044 1.00 97.94 115 GLU A C 1
ATOM 868 O O . GLU A 1 115 ? -16.452 2.565 18.471 1.00 97.94 115 GLU A O 1
ATOM 873 N N . GLN A 1 116 ? -16.264 0.329 18.538 1.00 97.69 116 GLN A N 1
ATOM 874 C CA . GLN A 1 116 ? -15.606 0.201 17.239 1.00 97.69 116 GLN A CA 1
ATOM 875 C C . GLN A 1 116 ? -15.983 -1.098 16.533 1.00 97.69 116 GLN A C 1
ATOM 877 O O . GLN A 1 116 ? -16.316 -2.106 17.155 1.00 97.69 116 GLN A O 1
ATOM 882 N N . THR A 1 117 ? -15.895 -1.090 15.208 1.00 97.31 117 THR A N 1
ATOM 883 C CA . THR A 1 117 ? -16.006 -2.289 14.376 1.00 97.31 117 THR A CA 1
ATOM 884 C C . THR A 1 117 ? -14.932 -2.236 13.306 1.00 97.31 117 THR A C 1
ATOM 886 O O . THR A 1 117 ? -14.670 -1.187 12.721 1.00 97.31 117 THR A O 1
ATOM 889 N N . MET A 1 118 ? -14.315 -3.381 13.051 1.00 98.12 118 MET A N 1
ATOM 890 C CA . MET A 1 118 ? -13.263 -3.540 12.060 1.00 98.12 118 MET A CA 1
ATOM 891 C C . MET A 1 118 ? -13.487 -4.828 11.280 1.00 98.12 118 MET A C 1
ATOM 893 O O . MET A 1 118 ? -14.062 -5.787 11.792 1.00 98.12 118 MET A O 1
ATOM 897 N N . TYR A 1 119 ? -13.016 -4.846 10.041 1.00 98.19 119 TYR A N 1
ATOM 898 C CA . TYR A 1 119 ? -12.949 -6.053 9.235 1.00 98.19 119 TYR A CA 1
ATOM 899 C C . TYR A 1 119 ? -11.684 -6.014 8.382 1.00 98.19 119 TYR A C 1
ATOM 901 O O . TYR A 1 119 ? -11.175 -4.944 8.049 1.00 98.19 119 TYR A O 1
ATOM 909 N N . MET A 1 120 ? -11.195 -7.193 8.024 1.00 97.81 120 MET A N 1
ATOM 910 C CA . MET A 1 120 ? -10.096 -7.385 7.091 1.00 97.81 120 MET A CA 1
ATOM 911 C C . MET A 1 120 ? -10.396 -8.646 6.282 1.00 97.81 120 MET A C 1
ATOM 913 O O . MET A 1 120 ? -10.926 -9.617 6.822 1.00 97.81 120 MET A O 1
ATOM 917 N N . VAL A 1 121 ? -10.066 -8.633 4.992 1.00 96.75 121 VAL A N 1
ATOM 918 C CA . VAL A 1 121 ? -10.101 -9.832 4.148 1.00 96.75 121 VAL A CA 1
ATOM 919 C C . VAL A 1 121 ? -8.689 -10.394 4.080 1.00 96.75 121 VAL A C 1
ATOM 921 O O . VAL A 1 121 ? -7.767 -9.685 3.682 1.00 96.75 121 VAL A O 1
ATOM 924 N N . THR A 1 122 ? -8.518 -11.653 4.477 1.00 96.06 122 THR A N 1
ATOM 925 C CA . THR A 1 122 ? -7.214 -12.321 4.520 1.00 96.06 122 THR A CA 1
ATOM 926 C C . THR A 1 122 ? -7.242 -13.674 3.840 1.00 96.06 122 THR A C 1
ATOM 928 O O . THR A 1 122 ? -8.287 -14.296 3.644 1.00 96.06 122 THR A O 1
ATOM 931 N N . ARG A 1 123 ? -6.042 -14.145 3.512 1.00 93.38 123 ARG A N 1
ATOM 932 C CA . ARG A 1 123 ? -5.790 -15.522 3.118 1.00 93.38 123 ARG A CA 1
ATOM 933 C C . ARG A 1 123 ? -5.820 -16.424 4.350 1.00 93.38 123 ARG A C 1
ATOM 935 O O . ARG A 1 123 ? -4.984 -16.285 5.236 1.00 93.38 123 ARG A O 1
ATOM 942 N N . GLY A 1 124 ? -6.776 -17.349 4.400 1.00 95.12 124 GLY A N 1
ATOM 943 C CA . GLY A 1 124 ? -6.890 -18.317 5.499 1.00 95.12 124 GLY A CA 1
ATOM 944 C C . GLY A 1 124 ? -5.793 -19.389 5.508 1.00 95.12 124 GLY A C 1
ATOM 945 O O . GLY A 1 124 ? -5.652 -20.103 6.494 1.00 95.12 124 GLY A O 1
ATOM 946 N N . ASP A 1 125 ? -5.022 -19.503 4.425 1.00 95.75 125 ASP A N 1
ATOM 947 C CA . ASP A 1 125 ? -3.933 -20.466 4.235 1.00 95.75 125 ASP A CA 1
ATOM 948 C C . ASP A 1 125 ? -2.532 -19.875 4.481 1.00 95.75 125 ASP A C 1
ATOM 950 O O . ASP A 1 125 ? -1.552 -20.616 4.479 1.00 95.75 125 ASP A O 1
ATOM 954 N N . HIS A 1 126 ? -2.422 -18.562 4.719 1.00 96.38 126 HIS A N 1
ATOM 955 C CA . HIS A 1 126 ? -1.145 -17.876 4.935 1.00 96.38 126 HIS A CA 1
ATOM 956 C C . HIS A 1 126 ? -1.023 -17.359 6.369 1.00 96.38 126 HIS A C 1
ATOM 958 O O . HIS A 1 126 ? -1.400 -16.231 6.687 1.00 96.38 126 HIS A O 1
ATOM 964 N N . TYR A 1 127 ? -0.512 -18.216 7.251 1.00 95.62 127 TYR A N 1
ATOM 965 C CA . TYR A 1 127 ? -0.323 -17.928 8.671 1.00 95.62 127 TYR A CA 1
ATOM 966 C C . TYR A 1 127 ? 0.856 -18.728 9.243 1.00 95.62 127 TYR A C 1
ATOM 968 O O . TYR A 1 127 ? 1.398 -19.630 8.605 1.00 95.62 127 TYR A O 1
ATOM 976 N N . ASN A 1 128 ? 1.265 -18.403 10.468 1.00 94.81 128 ASN A N 1
ATOM 977 C CA . ASN A 1 128 ? 2.261 -19.170 11.214 1.00 94.81 128 ASN A CA 1
ATOM 978 C C . ASN A 1 128 ? 1.906 -19.206 12.713 1.00 94.81 128 ASN A C 1
ATOM 980 O O . ASN A 1 128 ? 0.906 -18.630 13.133 1.00 94.81 128 ASN A O 1
ATOM 984 N N . GLY A 1 129 ? 2.706 -19.912 13.517 1.00 95.31 129 GLY A N 1
ATOM 985 C CA . GLY A 1 129 ? 2.516 -20.006 14.973 1.00 95.31 129 GLY A CA 1
ATOM 986 C C . GLY A 1 129 ? 3.140 -18.861 15.784 1.00 95.31 129 GLY A C 1
ATOM 987 O O . GLY A 1 129 ? 3.214 -18.957 17.006 1.00 95.31 129 GLY A O 1
ATOM 988 N N . GLY A 1 130 ? 3.659 -17.824 15.126 1.00 92.50 130 GLY A N 1
ATOM 989 C CA . GLY A 1 130 ? 4.327 -16.693 15.760 1.00 92.50 130 GLY A CA 1
ATOM 990 C C . GLY A 1 130 ? 3.363 -15.568 16.123 1.00 92.50 130 GLY A C 1
ATOM 991 O O . GLY A 1 130 ? 2.346 -15.347 15.468 1.00 92.50 130 GLY A O 1
ATOM 992 N N . CYS A 1 131 ? 3.720 -14.809 17.156 1.00 90.12 131 CYS A N 1
ATOM 993 C CA . CYS A 1 131 ? 3.041 -13.555 17.450 1.00 90.12 131 CYS A CA 1
ATOM 994 C C . CYS A 1 131 ? 3.630 -12.414 16.600 1.00 90.12 131 CYS A C 1
ATOM 996 O O . CYS A 1 131 ? 4.847 -12.251 16.560 1.00 90.12 131 CYS A O 1
ATOM 998 N N . CYS A 1 132 ? 2.827 -11.580 15.940 1.00 92.75 132 CYS A N 1
ATOM 999 C CA . CYS A 1 132 ? 1.377 -11.679 15.752 1.00 92.75 132 CYS A CA 1
ATOM 1000 C C . CYS A 1 132 ? 0.981 -11.042 14.409 1.00 92.75 132 CYS A C 1
ATOM 1002 O O . CYS A 1 132 ? 1.625 -10.089 13.971 1.00 92.75 132 CYS A O 1
ATOM 1004 N N . PHE A 1 133 ? -0.100 -11.524 13.788 1.00 96.06 133 PHE A N 1
ATOM 1005 C CA . PHE A 1 133 ? -0.697 -10.915 12.595 1.00 96.06 133 PHE A CA 1
ATOM 1006 C C . PHE A 1 133 ? -1.995 -10.190 12.978 1.00 96.06 133 PHE A C 1
ATOM 1008 O O . PHE A 1 133 ? -3.036 -10.820 13.154 1.00 96.06 133 PHE A O 1
ATOM 1015 N N . HIS A 1 134 ? -1.912 -8.873 13.179 1.00 95.44 134 HIS A N 1
ATOM 1016 C CA . HIS A 1 134 ? -3.007 -8.040 13.685 1.00 95.44 134 HIS A CA 1
ATOM 1017 C C . HIS A 1 134 ? -3.444 -6.979 12.674 1.00 95.44 134 HIS A C 1
ATOM 1019 O O . HIS A 1 134 ? -2.642 -6.476 11.891 1.00 95.44 134 HIS A O 1
ATOM 1025 N N . HIS A 1 135 ? -4.714 -6.596 12.773 1.00 97.44 135 HIS A N 1
ATOM 1026 C CA . HIS A 1 135 ? -5.297 -5.435 12.118 1.00 97.44 135 HIS A CA 1
ATOM 1027 C C . HIS A 1 135 ? -6.267 -4.783 13.100 1.00 97.44 135 HIS A C 1
ATOM 1029 O O . HIS A 1 135 ? -7.199 -5.451 13.550 1.00 97.44 135 HIS A O 1
ATOM 1035 N N . GLY A 1 136 ? -6.049 -3.509 13.417 1.00 95.94 136 GLY A N 1
ATOM 1036 C CA . GLY A 1 136 ? -6.862 -2.738 14.353 1.00 95.94 136 GLY A CA 1
ATOM 1037 C C . GLY A 1 136 ? -6.126 -1.532 14.901 1.00 95.94 136 GLY A C 1
ATOM 1038 O O . GLY A 1 136 ? -5.004 -1.257 14.416 1.00 95.94 136 GLY A O 1
#

pLDDT: mean 96.5, std 2.57, range [86.19, 98.81]

InterPro domains:
  IPR013320 Concanavalin A-like lectin/glucanase domain superfamily [SSF49899] (1-136)
  IPR015289 Alpha-L-arabinofuranosidase B, catalytic [PF09206] (1-136)
  IPR038964 Alpha-L-arabinofuranosidase B [PTHR39447] (1-136)

Secondary structure (DSSP, 8-state):
--TT--SEEEEEEETTT--EEEEEBPTTSSB-HHHHHHHTTTS-EEEEEE---STT--PEEEPPP-SS-SSPPBPPBTTSEEEEETTEEEEE----TTB-EE-SS-SS---TT----------TT---SSS-----

Organism: NCBI:txid156173

Radius of gyration: 15.64 Å; chains: 1; bounding box: 34×32×42 Å

Foldseek 3Di:
DDLPQFAFFFWKAWPPPRDIDTFTQDNRRATPVVVVCVVNPPTWMFTQWGFDSDPFGQIWGFAQADDVGRGTAGTATFAPAWDADPNDIHTDRQDDPRTDIDDDDTDPDDDDPDDDDDDDDDDPPRDDPDDDDDDD

Sequence (136 aa):
LYQNYSGPLYRLLRDSDKAGLDILAHYDGFARSADHSAFCAGTNCFTLRIYDQSPRGNHLDTAPAGGACRHPLSPVNASRDPLTVGGSMVFGAYFEGNMGYRIDRTSGVATGEMEQTMYMVTRGDHYNGGCCFHHG